Protein AF-T2IAY3-F1 (afdb_monomer_lite)

Sequence (170 aa):
MEELETFFDDISKIKNEEEIIDFCRKYLIHGIPYIFTDNQDDYYEFRKRIANQFDIKFYEIYITGSVKLGFSPLKQKKFDDDSDIDVAIISSQLYEKMLEPIYDYQMELRQARKSINVRELEQYHSFLEYTAIGWIRPDKLPKSFGVGILKQSWFDFFKSISYGRSEVGN

Structure (mmCIF, N/CA/C/O backbone):
data_AF-T2IAY3-F1
#
_entry.id   AF-T2IAY3-F1
#
loop_
_atom_site.group_PDB
_atom_site.id
_atom_site.type_symbol
_atom_site.label_atom_id
_atom_site.label_alt_id
_atom_site.label_comp_id
_atom_site.label_asym_id
_atom_site.label_entity_id
_atom_site.label_seq_id
_atom_site.pdbx_PDB_ins_code
_atom_site.Cartn_x
_atom_site.Cartn_y
_atom_site.Cartn_z
_atom_site.occupancy
_atom_site.B_iso_or_equiv
_atom_site.auth_seq_id
_atom_site.auth_comp_id
_atom_site.auth_asym_id
_atom_site.auth_atom_id
_atom_site.pdbx_PDB_model_num
ATOM 1 N N . MET A 1 1 ? -20.763 8.769 12.704 1.00 62.94 1 MET A N 1
ATOM 2 C CA . MET A 1 1 ? -20.328 10.091 13.189 1.00 62.94 1 MET A CA 1
ATOM 3 C C . MET A 1 1 ? -19.635 9.906 14.518 1.00 62.94 1 MET A C 1
ATOM 5 O O . MET A 1 1 ? -18.477 10.258 14.582 1.00 62.94 1 MET A O 1
ATOM 9 N N . GLU A 1 2 ? -20.237 9.188 15.467 1.00 81.94 2 GLU A N 1
ATOM 10 C CA . GLU A 1 2 ? -19.606 8.846 16.754 1.00 81.94 2 GLU A CA 1
ATOM 11 C C . GLU A 1 2 ? -18.211 8.184 16.648 1.00 81.94 2 GLU A C 1
ATOM 13 O O . GLU A 1 2 ? -17.271 8.637 17.294 1.00 81.94 2 GLU A O 1
ATOM 18 N N . GLU A 1 3 ? -18.021 7.184 15.776 1.00 84.69 3 GLU A N 1
ATOM 19 C CA . GLU A 1 3 ? -16.696 6.556 15.560 1.00 84.69 3 GLU A CA 1
ATOM 20 C C . GLU A 1 3 ? -15.658 7.516 14.952 1.00 84.69 3 GLU A C 1
ATOM 22 O O . GLU A 1 3 ? -14.491 7.498 15.334 1.00 84.69 3 GLU A O 1
ATOM 27 N N . LEU A 1 4 ? -16.087 8.383 14.028 1.00 89.06 4 LEU A N 1
ATOM 28 C CA . LEU A 1 4 ? -15.234 9.395 13.394 1.00 89.06 4 LEU A CA 1
ATOM 29 C C . LEU A 1 4 ? -14.824 10.474 14.407 1.00 89.06 4 LEU A C 1
ATOM 31 O O . LEU A 1 4 ? -13.668 10.881 14.447 1.00 89.06 4 LEU A O 1
ATOM 35 N N . GLU A 1 5 ? -15.771 10.924 15.230 1.00 90.31 5 GLU A N 1
ATOM 36 C CA . GLU A 1 5 ? -15.536 11.894 16.301 1.00 90.31 5 GLU A CA 1
ATOM 37 C C . GLU A 1 5 ? -14.581 11.325 17.349 1.00 90.31 5 GLU A C 1
ATOM 39 O O . GLU A 1 5 ? -13.610 11.985 17.705 1.00 90.31 5 GLU A O 1
ATOM 44 N N . THR A 1 6 ? -14.793 10.072 17.761 1.00 92.00 6 THR A N 1
ATOM 45 C CA . THR A 1 6 ? -13.914 9.372 18.708 1.00 92.00 6 THR A CA 1
ATOM 46 C C . THR A 1 6 ? -12.507 9.205 18.137 1.00 92.00 6 THR A C 1
ATOM 48 O O . THR A 1 6 ? -11.527 9.430 18.839 1.00 92.00 6 THR A O 1
ATOM 51 N N . PHE A 1 7 ? -12.382 8.876 16.847 1.00 93.31 7 PHE A N 1
ATOM 52 C CA . PHE A 1 7 ? -11.088 8.777 16.173 1.00 93.31 7 PHE A CA 1
ATOM 53 C C . PHE A 1 7 ? -10.317 10.104 16.206 1.00 93.31 7 PHE A C 1
ATOM 55 O O . PHE A 1 7 ? -9.129 10.115 16.523 1.00 93.31 7 PHE A O 1
ATOM 62 N N . PHE A 1 8 ? -10.975 11.230 15.919 1.00 93.94 8 PHE A N 1
ATOM 63 C CA . PHE A 1 8 ? -10.328 12.544 15.994 1.00 93.94 8 PHE A CA 1
ATOM 64 C C . PHE A 1 8 ? -10.044 12.996 17.428 1.00 93.94 8 PHE A C 1
ATOM 66 O O . PHE A 1 8 ? -9.007 13.617 17.665 1.00 93.94 8 PHE A O 1
ATOM 73 N N . ASP A 1 9 ? -10.918 12.671 18.380 1.00 94.56 9 ASP A N 1
ATOM 74 C CA . ASP A 1 9 ? -10.689 12.936 19.800 1.00 94.56 9 ASP A CA 1
ATOM 75 C C . ASP A 1 9 ? -9.454 12.177 20.307 1.00 94.56 9 ASP A C 1
ATOM 77 O O . ASP A 1 9 ? -8.569 12.771 20.925 1.00 94.56 9 ASP A O 1
ATOM 81 N N . ASP A 1 10 ? -9.321 10.898 19.952 1.00 93.62 10 ASP A N 1
ATOM 82 C CA . ASP A 1 10 ? -8.139 10.095 20.264 1.00 93.62 10 ASP A CA 1
ATOM 83 C C . ASP A 1 10 ? -6.867 10.669 19.626 1.00 93.62 10 ASP A C 1
ATOM 85 O O . ASP A 1 10 ? -5.854 10.784 20.315 1.00 93.62 10 ASP A O 1
ATOM 89 N N . ILE A 1 11 ? -6.916 11.106 18.359 1.00 93.69 11 ILE A N 1
ATOM 90 C CA . ILE A 1 11 ? -5.777 11.781 17.707 1.00 93.69 11 ILE A CA 1
ATOM 91 C C . ILE A 1 11 ? -5.380 13.050 18.463 1.00 93.69 11 ILE A C 1
ATOM 93 O O . ILE A 1 11 ? -4.193 13.307 18.654 1.00 93.69 11 ILE A O 1
ATOM 97 N N . SER A 1 12 ? -6.353 13.850 18.906 1.00 94.50 12 SER A N 1
ATOM 98 C CA . SER A 1 12 ? -6.094 15.131 19.577 1.00 94.50 12 SER A CA 1
ATOM 99 C C . SER A 1 12 ? -5.367 14.986 20.920 1.00 94.50 12 SER A C 1
ATOM 101 O O . SER A 1 12 ? -4.726 15.929 21.387 1.00 94.50 12 SER A O 1
ATOM 103 N N . LYS A 1 13 ? -5.449 13.801 21.536 1.00 95.25 13 LYS A N 1
ATOM 104 C CA . LYS A 1 13 ? -4.824 13.481 22.825 1.00 95.25 13 LYS A CA 1
ATOM 105 C C . LYS A 1 13 ? -3.376 13.017 22.699 1.00 95.25 13 LYS A C 1
ATOM 107 O O . LYS A 1 13 ? -2.710 12.946 23.731 1.00 95.25 13 LYS A O 1
ATOM 112 N N . ILE A 1 14 ? -2.906 12.717 21.487 1.00 96.38 14 ILE A N 1
ATOM 113 C CA . ILE A 1 14 ? -1.550 12.236 21.217 1.00 96.38 14 ILE A CA 1
ATOM 114 C C . ILE A 1 14 ? -0.535 13.362 21.443 1.00 96.38 14 ILE A C 1
ATOM 116 O O . ILE A 1 14 ? -0.667 14.459 20.901 1.00 96.38 14 ILE A O 1
ATOM 120 N N . LYS A 1 15 ? 0.506 13.088 22.231 1.00 96.25 15 LYS A N 1
ATOM 121 C CA . LYS A 1 15 ? 1.506 14.079 22.669 1.00 96.25 15 LYS A CA 1
ATOM 122 C C . LYS A 1 15 ? 2.919 13.788 22.188 1.00 96.25 15 LYS A C 1
ATOM 124 O O . LYS A 1 15 ? 3.756 14.688 22.204 1.00 96.25 15 LYS A O 1
ATOM 129 N N . ASN A 1 16 ? 3.211 12.544 21.826 1.00 95.88 16 ASN A N 1
ATOM 130 C CA . ASN A 1 16 ? 4.560 12.096 21.494 1.00 95.88 16 ASN A CA 1
ATOM 131 C C . ASN A 1 16 ? 4.546 10.983 20.435 1.00 95.88 16 ASN A C 1
ATOM 133 O O . ASN A 1 16 ? 3.500 10.453 20.073 1.00 95.88 16 ASN A O 1
ATOM 137 N N . GLU A 1 17 ? 5.730 10.647 19.930 1.00 96.06 17 GLU A N 1
ATOM 138 C CA . GLU A 1 17 ? 5.911 9.667 18.856 1.00 96.06 17 GLU A CA 1
ATOM 139 C C . GLU A 1 17 ? 5.494 8.242 19.249 1.00 96.06 17 GLU A C 1
ATOM 141 O O . GLU A 1 17 ? 4.937 7.519 18.427 1.00 96.06 17 GLU A O 1
ATOM 146 N N . GLU A 1 18 ? 5.702 7.840 20.503 1.00 96.19 18 GLU A N 1
ATOM 147 C CA . GLU A 1 18 ? 5.297 6.515 20.983 1.00 96.19 18 GLU A CA 1
ATOM 148 C C . GLU A 1 18 ? 3.771 6.353 20.945 1.00 96.19 18 GLU A C 1
ATOM 150 O O . GLU A 1 18 ? 3.264 5.346 20.450 1.00 96.19 18 GLU A O 1
ATOM 155 N N . GLU A 1 19 ? 3.039 7.385 21.364 1.00 96.31 19 GLU A N 1
ATOM 156 C CA . GLU A 1 19 ? 1.578 7.435 21.276 1.00 96.31 19 GLU A CA 1
ATOM 157 C C . GLU A 1 19 ? 1.085 7.457 19.818 1.00 96.31 19 GLU A C 1
ATOM 159 O O . GLU A 1 19 ? 0.082 6.816 19.508 1.00 96.31 19 GLU A O 1
ATOM 164 N N . ILE A 1 20 ? 1.806 8.116 18.896 1.00 95.69 20 ILE A N 1
ATOM 165 C CA . ILE A 1 20 ? 1.510 8.039 17.451 1.00 95.69 20 ILE A CA 1
ATOM 166 C C . ILE A 1 20 ? 1.637 6.592 16.963 1.00 95.69 20 ILE A C 1
ATOM 168 O O . ILE A 1 20 ? 0.770 6.095 16.240 1.00 95.69 20 ILE A O 1
ATOM 172 N N . ILE A 1 21 ? 2.720 5.907 17.338 1.00 94.94 21 ILE A N 1
ATOM 173 C CA . ILE A 1 21 ? 2.973 4.525 16.922 1.00 94.94 21 ILE A CA 1
ATOM 174 C C . ILE A 1 21 ? 1.891 3.595 17.473 1.00 94.94 21 ILE A C 1
ATOM 176 O O . ILE A 1 21 ? 1.379 2.756 16.727 1.00 94.94 21 ILE A O 1
ATOM 180 N N . ASP A 1 22 ? 1.530 3.735 18.748 1.00 95.25 22 ASP A N 1
ATOM 181 C CA . ASP A 1 22 ? 0.485 2.921 19.368 1.00 95.25 22 ASP A CA 1
ATOM 182 C C . ASP A 1 22 ? -0.887 3.163 18.722 1.00 95.25 22 ASP A C 1
ATOM 184 O O . ASP A 1 22 ? -1.572 2.212 18.336 1.00 95.25 22 ASP A O 1
ATOM 188 N N . PHE A 1 23 ? -1.234 4.428 18.466 1.00 94.75 23 PHE A N 1
ATOM 189 C CA . PHE A 1 23 ? -2.446 4.797 17.739 1.00 94.75 23 PHE A CA 1
ATOM 190 C C . PHE A 1 23 ? -2.499 4.148 16.348 1.00 94.75 23 PHE A C 1
ATOM 192 O O . PHE A 1 23 ? -3.490 3.506 15.986 1.00 94.75 23 PHE A O 1
ATOM 199 N N . CYS A 1 24 ? -1.414 4.251 15.575 1.00 93.25 24 CYS A N 1
ATOM 200 C CA . CYS A 1 24 ? -1.310 3.632 14.255 1.00 93.25 24 CYS A CA 1
ATOM 201 C C . CYS A 1 24 ? -1.440 2.107 14.329 1.00 93.25 24 CYS A C 1
ATOM 203 O O . CYS A 1 24 ? -2.142 1.508 13.512 1.00 93.25 24 CYS A O 1
ATOM 205 N N . ARG A 1 25 ? -0.811 1.461 15.319 1.00 92.12 25 ARG A N 1
ATOM 206 C CA . ARG A 1 25 ? -0.947 0.015 15.530 1.00 92.12 25 ARG A CA 1
ATOM 207 C C . ARG A 1 25 ? -2.396 -0.358 15.796 1.00 92.12 25 ARG A C 1
ATOM 209 O O . ARG A 1 25 ? -2.903 -1.238 15.109 1.00 92.12 25 ARG A O 1
ATOM 216 N N . LYS A 1 26 ? -3.059 0.322 16.731 1.00 91.69 26 LYS A N 1
ATOM 217 C CA . LYS A 1 26 ? -4.447 0.047 17.118 1.00 91.69 26 LYS A CA 1
ATOM 218 C C . LYS A 1 26 ? -5.425 0.234 15.956 1.00 91.69 26 LYS A C 1
ATOM 220 O O . LYS A 1 26 ? -6.235 -0.654 15.711 1.00 91.69 26 LYS A O 1
ATOM 225 N N . TYR A 1 27 ? -5.351 1.364 15.253 1.00 91.06 27 TYR A N 1
ATOM 226 C CA . TYR A 1 27 ? -6.382 1.753 14.284 1.00 91.06 27 TYR A CA 1
ATOM 227 C C . TYR A 1 27 ? -6.061 1.375 12.834 1.00 91.06 27 TYR A C 1
ATOM 229 O O . TYR A 1 27 ? -6.969 1.021 12.084 1.00 91.06 27 TYR A O 1
ATOM 237 N N . LEU A 1 28 ? -4.792 1.436 12.418 1.00 90.19 28 LEU A N 1
ATOM 238 C CA . LEU A 1 28 ? -4.413 1.289 11.005 1.00 90.19 28 LEU A CA 1
ATOM 239 C C . LEU A 1 28 ? -3.880 -0.103 10.655 1.00 90.19 28 LEU A C 1
ATOM 241 O O . LEU A 1 28 ? -3.990 -0.517 9.505 1.00 90.19 28 LEU A O 1
ATOM 245 N N . ILE A 1 29 ? -3.294 -0.819 11.619 1.00 89.44 29 ILE A N 1
ATOM 246 C CA . ILE A 1 29 ? -2.561 -2.070 11.362 1.00 89.44 29 ILE A CA 1
ATOM 247 C C . ILE A 1 29 ? -3.274 -3.279 11.979 1.00 89.44 29 ILE A C 1
ATOM 249 O O . ILE A 1 29 ? -3.447 -4.306 11.325 1.00 89.44 29 ILE A O 1
ATOM 253 N N . HIS A 1 30 ? -3.665 -3.180 13.249 1.00 90.06 30 HIS A N 1
ATOM 254 C CA . HIS A 1 30 ? -4.183 -4.296 14.031 1.00 90.06 30 HIS A CA 1
ATOM 255 C C . HIS A 1 30 ? -5.687 -4.509 13.838 1.00 90.06 30 HIS A C 1
ATOM 257 O O . HIS A 1 30 ? -6.437 -3.579 13.553 1.00 90.06 30 HIS A O 1
ATOM 263 N N . GLY A 1 31 ? -6.147 -5.742 14.050 1.00 90.94 31 GLY A N 1
ATOM 264 C CA . GLY A 1 31 ? -7.560 -6.112 14.031 1.00 90.94 31 GLY A CA 1
ATOM 265 C C . GLY A 1 31 ? -8.122 -6.354 12.631 1.00 90.94 31 GLY A C 1
ATOM 266 O O . GLY A 1 31 ? -7.433 -6.235 11.615 1.00 90.94 31 GLY A O 1
ATOM 267 N N . ILE A 1 32 ? -9.408 -6.677 12.581 1.00 92.94 32 ILE A N 1
ATOM 268 C CA . ILE A 1 32 ? -10.124 -6.975 11.338 1.00 92.94 32 ILE A CA 1
ATOM 269 C C . ILE A 1 32 ? -10.531 -5.649 10.672 1.00 92.94 32 ILE A C 1
ATOM 271 O O . ILE A 1 32 ? -10.918 -4.717 11.380 1.00 92.94 32 ILE A O 1
ATOM 275 N N . PRO A 1 33 ? -10.327 -5.473 9.354 1.00 94.00 33 PRO A N 1
ATOM 276 C CA . PRO A 1 33 ? -10.819 -4.301 8.635 1.00 94.00 33 PRO A CA 1
ATOM 277 C C . PRO A 1 33 ? -12.341 -4.218 8.660 1.00 94.00 33 PRO A C 1
ATOM 279 O O . PRO A 1 33 ? -12.994 -5.254 8.575 1.00 94.00 33 PRO A O 1
ATOM 282 N N . TYR A 1 34 ? -12.887 -3.002 8.725 1.00 93.75 34 TYR A N 1
ATOM 283 C CA . TYR A 1 34 ? -14.329 -2.756 8.797 1.00 93.75 34 TYR A CA 1
ATOM 284 C C . TYR A 1 34 ? -15.142 -3.572 7.777 1.00 93.75 34 TYR A C 1
ATOM 286 O O . TYR A 1 34 ? -16.119 -4.209 8.165 1.00 93.75 34 TYR A O 1
ATOM 294 N N . ILE A 1 35 ? -14.699 -3.640 6.515 1.00 91.00 35 ILE A N 1
ATOM 295 C CA . ILE A 1 35 ? -15.389 -4.403 5.453 1.00 91.00 35 ILE A CA 1
ATOM 296 C C . ILE A 1 35 ? -15.547 -5.903 5.760 1.00 91.00 35 ILE A C 1
ATOM 298 O O . ILE A 1 35 ? -16.476 -6.535 5.278 1.00 91.00 35 ILE A O 1
ATOM 302 N N . PHE A 1 36 ? -14.657 -6.482 6.568 1.00 92.25 36 PHE A N 1
ATOM 303 C CA . PHE A 1 36 ? -14.657 -7.910 6.889 1.00 92.25 36 PHE A CA 1
ATOM 304 C C . PHE A 1 36 ? -15.237 -8.211 8.276 1.00 92.25 36 PHE A C 1
ATOM 306 O O . PHE A 1 36 ? -15.073 -9.322 8.778 1.00 92.25 36 PHE A O 1
ATOM 313 N N . THR A 1 37 ? -15.882 -7.239 8.928 1.00 91.38 37 THR A N 1
ATOM 314 C CA . THR A 1 37 ? -16.418 -7.420 10.290 1.00 91.38 37 THR A CA 1
ATOM 315 C C . THR A 1 37 ? -17.417 -8.577 10.351 1.00 91.38 37 THR A C 1
ATOM 317 O O . THR A 1 37 ? -17.347 -9.395 11.270 1.00 91.38 37 THR A O 1
ATOM 320 N N . ASP A 1 38 ? -18.271 -8.689 9.331 1.00 90.75 38 ASP A N 1
ATOM 321 C CA . ASP A 1 38 ? -19.306 -9.722 9.234 1.00 90.75 38 ASP A CA 1
ATOM 322 C C . ASP A 1 38 ? -18.828 -11.004 8.527 1.00 90.75 38 ASP A C 1
ATOM 324 O O . ASP A 1 38 ? -19.504 -12.029 8.594 1.00 90.75 38 ASP A O 1
ATOM 328 N N . ASN A 1 39 ? -17.653 -10.980 7.884 1.00 88.06 39 ASN A N 1
ATOM 329 C CA . ASN A 1 39 ? -17.077 -12.139 7.198 1.00 88.06 39 ASN A CA 1
ATOM 330 C C . ASN A 1 39 ? -15.549 -12.211 7.370 1.00 88.06 39 ASN A C 1
ATOM 332 O O . ASN A 1 39 ? -14.760 -11.779 6.527 1.00 88.06 39 ASN A O 1
ATOM 336 N N . GLN A 1 40 ? -15.121 -12.766 8.505 1.00 89.81 40 GLN A N 1
ATOM 337 C CA . GLN A 1 40 ? -13.702 -12.866 8.861 1.00 89.81 40 GLN A CA 1
ATOM 338 C C . GLN A 1 40 ? -12.941 -13.897 8.015 1.00 89.81 40 GLN A C 1
ATOM 340 O O . GLN A 1 40 ? -11.726 -13.764 7.837 1.00 89.81 40 GLN A O 1
ATOM 345 N N . ASP A 1 41 ? -13.637 -14.902 7.480 1.00 92.44 41 ASP A N 1
ATOM 346 C CA . ASP A 1 41 ? -13.035 -15.912 6.607 1.00 92.44 41 ASP A CA 1
ATOM 347 C C . ASP A 1 41 ? -12.593 -15.277 5.280 1.00 92.44 41 ASP A C 1
ATOM 349 O O . ASP A 1 41 ? -11.471 -15.518 4.822 1.00 92.44 41 ASP A O 1
ATOM 353 N N . ASP A 1 42 ? -13.389 -14.353 4.733 1.00 90.31 42 ASP A N 1
ATOM 354 C CA . ASP A 1 42 ? -13.012 -13.581 3.544 1.00 90.31 42 ASP A CA 1
ATOM 355 C C . ASP A 1 42 ? -11.756 -12.734 3.783 1.00 90.31 42 ASP A C 1
ATOM 357 O O . ASP A 1 42 ? -10.911 -12.611 2.892 1.00 90.31 42 ASP A O 1
ATOM 361 N N . TYR A 1 43 ? -11.558 -12.203 4.996 1.00 92.00 43 TYR A N 1
ATOM 362 C CA . TYR A 1 43 ? -10.325 -11.483 5.335 1.00 92.00 43 TYR A CA 1
ATOM 363 C C . TYR A 1 43 ? -9.089 -12.389 5.280 1.00 92.00 43 TYR A C 1
ATOM 365 O O . TYR A 1 43 ? -7.999 -11.965 4.869 1.00 92.00 43 TYR A O 1
ATOM 373 N N . TYR A 1 44 ? -9.226 -13.637 5.728 1.00 92.19 44 TYR A N 1
ATOM 374 C CA . TYR A 1 44 ? -8.155 -14.621 5.634 1.00 92.19 44 TYR A CA 1
ATOM 375 C C . TYR A 1 44 ? -7.881 -14.993 4.173 1.00 92.19 44 TYR A C 1
ATOM 377 O O . TYR A 1 44 ? -6.734 -14.892 3.725 1.00 92.19 44 TYR A O 1
ATOM 385 N N . GLU A 1 45 ? -8.915 -15.352 3.411 1.00 92.31 45 GLU A N 1
ATOM 386 C CA . GLU A 1 45 ? -8.767 -15.778 2.017 1.00 92.31 45 GLU A CA 1
ATOM 387 C C . GLU A 1 45 ? -8.256 -14.648 1.112 1.00 92.31 45 GLU A C 1
ATOM 389 O O . GLU A 1 45 ? -7.383 -14.876 0.271 1.00 92.31 45 GLU A O 1
ATOM 394 N N . PHE A 1 46 ? -8.689 -13.403 1.329 1.00 92.00 46 PHE A N 1
ATOM 395 C CA . PHE A 1 46 ? -8.182 -12.244 0.594 1.00 92.00 46 PHE A CA 1
ATOM 396 C C . PHE A 1 46 ? -6.669 -12.069 0.778 1.00 92.00 46 PHE A C 1
ATOM 398 O O . PHE A 1 46 ? -5.921 -11.970 -0.200 1.00 92.00 46 PHE A O 1
ATOM 405 N N . ARG A 1 47 ? -6.182 -12.113 2.026 1.00 93.81 47 ARG A N 1
ATOM 406 C CA . ARG A 1 47 ? -4.738 -12.034 2.306 1.00 93.81 47 ARG A CA 1
ATOM 407 C C . ARG A 1 47 ? -3.985 -13.243 1.765 1.00 93.81 47 ARG A C 1
ATOM 409 O O . ARG A 1 47 ? -2.899 -13.078 1.219 1.00 93.81 47 ARG A O 1
ATOM 416 N N . LYS A 1 48 ? -4.554 -14.444 1.866 1.00 94.31 48 LYS A N 1
ATOM 417 C CA . LYS A 1 48 ? -3.958 -15.676 1.334 1.00 94.31 48 LYS A CA 1
ATOM 418 C C . LYS A 1 48 ? -3.781 -15.625 -0.185 1.00 94.31 48 LYS A C 1
ATOM 420 O O . LYS A 1 48 ? -2.734 -16.034 -0.679 1.00 94.31 48 LYS A O 1
ATOM 425 N N . ARG A 1 49 ? -4.739 -15.066 -0.933 1.00 93.75 49 ARG A N 1
ATOM 426 C CA . ARG A 1 49 ? -4.609 -14.863 -2.391 1.00 93.75 49 ARG A CA 1
ATOM 427 C C . ARG A 1 49 ? -3.430 -13.954 -2.735 1.00 93.75 49 ARG A C 1
ATOM 429 O O . ARG A 1 49 ? -2.639 -14.296 -3.609 1.00 93.75 49 ARG A O 1
ATOM 436 N N . ILE A 1 50 ? -3.287 -12.832 -2.028 1.00 95.31 50 ILE A N 1
ATOM 437 C CA . ILE A 1 50 ? -2.170 -11.891 -2.216 1.00 95.31 50 ILE A CA 1
ATOM 438 C C . ILE A 1 50 ? -0.838 -12.551 -1.835 1.00 95.31 50 ILE A C 1
ATOM 440 O O . ILE A 1 50 ? 0.129 -12.463 -2.589 1.00 95.31 50 ILE A O 1
ATOM 444 N N . ALA A 1 51 ? -0.802 -13.260 -0.706 1.00 95.94 51 ALA A N 1
ATOM 445 C CA . ALA A 1 51 ? 0.373 -13.983 -0.232 1.00 95.94 51 ALA A CA 1
ATOM 446 C C . ALA A 1 51 ? 0.867 -15.000 -1.270 1.00 95.94 51 ALA A C 1
ATOM 448 O O . ALA A 1 51 ? 2.037 -14.983 -1.642 1.00 95.94 51 ALA A O 1
ATOM 449 N N . ASN A 1 52 ? -0.045 -15.816 -1.802 1.00 94.88 52 ASN A N 1
ATOM 450 C CA . ASN A 1 52 ? 0.269 -16.822 -2.813 1.00 94.88 52 ASN A CA 1
ATOM 451 C C . ASN A 1 52 ? 0.728 -16.203 -4.139 1.00 94.88 52 ASN A C 1
ATOM 453 O O . ASN A 1 52 ? 1.646 -16.725 -4.763 1.00 94.88 52 ASN A O 1
ATOM 457 N N . GLN A 1 53 ? 0.115 -15.096 -4.572 1.00 94.12 53 GLN A N 1
ATOM 458 C CA . GLN A 1 53 ? 0.499 -14.419 -5.813 1.00 94.12 53 GLN A CA 1
ATOM 459 C C . GLN A 1 53 ? 1.948 -13.926 -5.776 1.00 94.12 53 GLN A C 1
ATOM 461 O O . GLN A 1 53 ? 2.674 -14.037 -6.765 1.00 94.12 53 GLN A O 1
ATOM 466 N N . PHE A 1 54 ? 2.347 -13.323 -4.657 1.00 93.31 54 PHE A N 1
ATOM 467 C CA . PHE A 1 54 ? 3.653 -12.681 -4.533 1.00 93.31 54 PHE A CA 1
ATOM 468 C C . PHE A 1 54 ? 4.711 -13.566 -3.871 1.00 93.31 54 PHE A C 1
ATOM 470 O O . PHE A 1 54 ? 5.884 -13.193 -3.896 1.00 93.31 54 PHE A O 1
ATOM 477 N N . ASP A 1 55 ? 4.317 -14.746 -3.382 1.00 95.00 55 ASP A N 1
ATOM 478 C CA . ASP A 1 55 ? 5.150 -15.667 -2.602 1.00 95.00 55 ASP A CA 1
ATOM 479 C C . ASP A 1 55 ? 5.712 -14.988 -1.340 1.00 95.00 55 ASP A C 1
ATOM 481 O O . ASP A 1 55 ? 6.917 -14.931 -1.103 1.00 95.00 55 ASP A O 1
ATOM 485 N N . ILE A 1 56 ? 4.801 -14.397 -0.560 1.00 96.56 56 ILE A N 1
ATOM 486 C CA . ILE A 1 56 ? 5.089 -13.685 0.693 1.00 96.56 56 ILE A CA 1
ATOM 487 C C . ILE A 1 56 ? 4.229 -14.216 1.834 1.00 96.56 56 ILE A C 1
ATOM 489 O O . ILE A 1 56 ? 3.267 -14.958 1.632 1.00 96.56 56 ILE A O 1
ATOM 493 N N . LYS A 1 57 ? 4.538 -13.815 3.065 1.00 94.31 57 LYS A N 1
ATOM 494 C CA . LYS A 1 57 ? 3.795 -14.261 4.243 1.00 94.31 57 LYS A CA 1
ATOM 495 C C . LYS A 1 57 ? 2.540 -13.418 4.442 1.00 94.31 57 LYS A C 1
ATOM 497 O O . LYS A 1 57 ? 2.536 -12.209 4.238 1.00 94.31 57 LYS A O 1
ATOM 502 N N . PHE A 1 58 ? 1.466 -14.042 4.926 1.00 89.69 58 PHE A N 1
ATOM 503 C CA . PHE A 1 58 ? 0.166 -13.370 5.075 1.00 89.69 58 PHE A CA 1
ATOM 504 C C . PHE A 1 58 ? 0.194 -12.145 6.012 1.00 89.69 58 PHE A C 1
ATOM 506 O O . PHE A 1 58 ? -0.622 -11.240 5.863 1.00 89.69 58 PHE A O 1
ATOM 513 N N . TYR A 1 59 ? 1.114 -12.114 6.983 1.00 91.06 59 TYR A N 1
ATOM 514 C CA . TYR A 1 59 ? 1.276 -11.008 7.932 1.00 91.06 59 TYR A CA 1
ATOM 515 C C . TYR A 1 59 ? 2.087 -9.829 7.368 1.00 91.06 59 TYR A C 1
ATOM 517 O O . TYR A 1 59 ? 2.249 -8.819 8.043 1.00 91.06 59 TYR A O 1
ATOM 525 N N . GLU A 1 60 ? 2.598 -9.942 6.142 1.00 95.12 60 GLU A N 1
ATOM 526 C CA . GLU A 1 60 ? 3.236 -8.844 5.404 1.00 95.12 60 GLU A CA 1
ATOM 527 C C . GLU A 1 60 ? 2.211 -8.026 4.598 1.00 95.12 60 GLU A C 1
ATOM 529 O O . GLU A 1 60 ? 2.579 -7.088 3.891 1.00 95.12 60 GLU A O 1
ATOM 534 N N . ILE A 1 61 ? 0.923 -8.374 4.693 1.00 95.44 61 ILE A N 1
ATOM 535 C CA . ILE A 1 61 ? -0.175 -7.767 3.939 1.00 95.44 61 ILE A CA 1
ATOM 536 C C . ILE A 1 61 ? -1.128 -7.073 4.906 1.00 95.44 61 ILE A C 1
ATOM 538 O O . ILE A 1 61 ? -1.707 -7.699 5.797 1.00 95.44 61 ILE A O 1
ATOM 542 N N . TYR A 1 62 ? -1.330 -5.782 4.675 1.00 94.62 62 TYR A N 1
ATOM 543 C CA . TYR A 1 62 ? -2.147 -4.906 5.498 1.00 94.62 62 TYR A CA 1
ATOM 544 C C . TYR A 1 62 ? -3.237 -4.268 4.652 1.00 94.62 62 TYR A C 1
ATOM 546 O O . TYR A 1 62 ? -2.980 -3.754 3.566 1.00 94.62 62 TYR A O 1
ATOM 554 N N . ILE A 1 63 ? -4.459 -4.286 5.168 1.00 93.75 63 ILE A N 1
ATOM 555 C CA . ILE A 1 63 ? -5.599 -3.595 4.573 1.00 93.75 63 ILE A CA 1
ATOM 556 C C . ILE A 1 63 ? -5.796 -2.326 5.390 1.00 93.75 63 ILE A C 1
ATOM 558 O O . ILE A 1 63 ? -5.940 -2.397 6.610 1.00 93.75 63 ILE A O 1
ATOM 562 N N . THR A 1 64 ? -5.720 -1.177 4.727 1.00 93.00 64 THR A N 1
ATOM 563 C CA . THR A 1 64 ? -5.617 0.141 5.365 1.00 93.00 64 THR A CA 1
ATOM 564 C C . THR A 1 64 ? -6.633 1.113 4.770 1.00 93.00 64 THR A C 1
ATOM 566 O O . THR A 1 64 ? -7.537 0.709 4.051 1.00 93.00 64 THR A O 1
ATOM 569 N N . GLY A 1 65 ? -6.541 2.397 5.101 1.00 92.00 65 GLY A N 1
ATOM 570 C CA . GLY A 1 65 ? -7.416 3.421 4.546 1.00 92.00 65 GLY A CA 1
ATOM 571 C C . GLY A 1 65 ? -8.861 3.301 5.028 1.00 92.00 65 GLY A C 1
ATOM 572 O O . GLY A 1 65 ? -9.142 2.848 6.141 1.00 92.00 65 GLY A O 1
ATOM 573 N N . SER A 1 66 ? -9.797 3.752 4.192 1.00 93.19 66 SER A N 1
ATOM 574 C CA . SER A 1 66 ? -11.203 3.857 4.606 1.00 93.19 66 SER A CA 1
ATOM 575 C C . SER A 1 66 ? -11.884 2.505 4.813 1.00 93.19 66 SER A C 1
ATOM 577 O O . SER A 1 66 ? -12.724 2.378 5.699 1.00 93.19 66 SER A O 1
ATOM 579 N N . VAL A 1 67 ? -11.448 1.481 4.077 1.00 92.31 67 VAL A N 1
ATOM 580 C CA . VAL A 1 67 ? -11.920 0.097 4.209 1.00 92.31 67 VAL A CA 1
ATOM 581 C C . VAL A 1 67 ? -11.534 -0.534 5.555 1.00 92.31 67 VAL A C 1
ATOM 583 O O . VAL A 1 67 ? -12.227 -1.414 6.066 1.00 92.31 67 VAL A O 1
ATOM 586 N N . LYS A 1 68 ? -10.437 -0.066 6.165 1.00 94.81 68 LYS A N 1
ATOM 587 C CA . LYS A 1 68 ? -10.002 -0.482 7.500 1.00 94.81 68 LYS A CA 1
ATOM 588 C C . LYS A 1 68 ? -10.819 0.195 8.590 1.00 94.81 68 LYS A C 1
ATOM 590 O O . LYS A 1 68 ? -11.277 -0.485 9.503 1.00 94.81 68 LYS A O 1
ATOM 595 N N . LEU A 1 69 ? -10.997 1.508 8.478 1.00 94.31 69 LEU A N 1
ATOM 596 C CA . LEU A 1 69 ? -11.619 2.331 9.516 1.00 94.31 69 LEU A CA 1
ATOM 597 C C . LEU A 1 69 ? -13.154 2.349 9.462 1.00 94.31 69 LEU A C 1
ATOM 599 O O . LEU A 1 69 ? -13.780 2.708 10.449 1.00 94.31 69 LEU A O 1
ATOM 603 N N . GLY A 1 70 ? -13.762 2.019 8.320 1.00 93.75 70 GLY A N 1
ATOM 604 C CA . GLY A 1 70 ? -15.200 2.210 8.082 1.00 93.75 70 GLY A CA 1
ATOM 605 C C . GLY A 1 70 ? -15.581 3.647 7.715 1.00 93.75 70 GLY A C 1
ATOM 606 O O . GLY A 1 70 ? -16.751 3.978 7.520 1.00 93.75 70 GLY A O 1
ATOM 607 N N . PHE A 1 71 ? -14.588 4.523 7.579 1.00 94.19 71 PHE A N 1
ATOM 608 C CA . PHE A 1 71 ? -14.739 5.901 7.133 1.00 94.19 71 PHE A CA 1
ATOM 609 C C . PHE A 1 71 ? -13.417 6.432 6.583 1.00 94.19 71 PHE A C 1
ATOM 611 O O . PHE A 1 71 ? -12.337 5.944 6.901 1.00 94.19 71 PHE A O 1
ATOM 618 N N . SER A 1 72 ? -13.486 7.480 5.769 1.00 93.31 72 SER A N 1
ATOM 619 C CA . SER A 1 72 ? -12.320 8.251 5.351 1.00 93.31 72 SER A CA 1
ATOM 620 C C . SER A 1 72 ? -12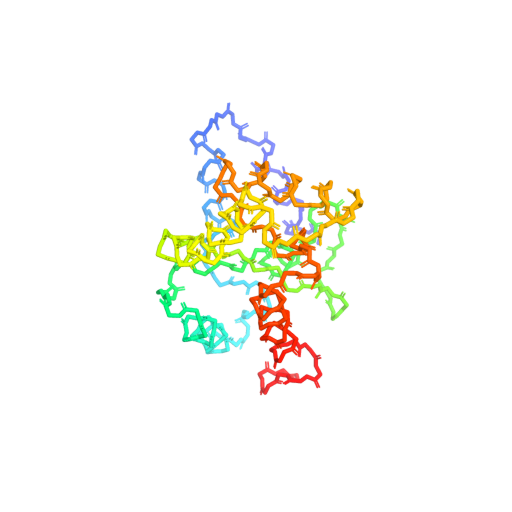.104 9.419 6.317 1.00 93.31 72 SER A C 1
ATOM 622 O O . SER A 1 72 ? -12.936 10.329 6.326 1.00 93.31 72 SER A O 1
ATOM 624 N N . PRO A 1 73 ? -10.991 9.467 7.076 1.00 91.06 73 PRO A N 1
ATOM 625 C CA . PRO A 1 73 ? -10.678 10.624 7.916 1.00 91.06 73 PRO A CA 1
ATOM 626 C C . PRO A 1 73 ? -10.509 11.903 7.086 1.00 91.06 73 PRO A C 1
ATOM 628 O O . PRO A 1 73 ? -10.945 12.975 7.488 1.00 91.06 73 PRO A O 1
ATOM 631 N N . LEU A 1 74 ? -9.928 11.781 5.887 1.00 90.81 74 LEU A N 1
ATOM 632 C CA . LEU A 1 74 ? -9.679 12.914 4.996 1.00 90.81 74 LEU A CA 1
ATOM 633 C C . LEU A 1 74 ? -10.972 13.477 4.392 1.00 90.81 74 LEU A C 1
ATOM 635 O O . LEU A 1 74 ? -11.163 14.688 4.375 1.00 90.81 74 LEU A O 1
ATOM 639 N N . LYS A 1 75 ? -11.852 12.606 3.880 1.00 91.81 75 LYS A N 1
ATOM 640 C CA . LYS A 1 75 ? -13.121 13.026 3.257 1.00 91.81 75 LYS A CA 1
ATOM 641 C C . LYS A 1 75 ? -14.245 13.231 4.278 1.00 91.81 75 LYS A C 1
ATOM 643 O O . LYS A 1 75 ? -15.302 13.717 3.899 1.00 91.81 75 LYS A O 1
ATOM 648 N N . GLN A 1 76 ? -14.043 12.806 5.529 1.00 92.00 76 GLN A N 1
ATOM 649 C CA . GLN A 1 76 ? -15.060 12.749 6.589 1.00 92.00 76 GLN A CA 1
ATOM 650 C C . GLN A 1 76 ? -16.356 12.059 6.130 1.00 92.00 76 GLN A C 1
ATOM 652 O O . GLN A 1 76 ? -17.468 12.455 6.471 1.00 92.00 76 GLN A O 1
ATOM 657 N N . LYS A 1 77 ? -16.198 11.005 5.323 1.00 91.81 77 LYS A N 1
ATOM 658 C CA . LYS A 1 77 ? -17.284 10.237 4.705 1.00 91.81 77 LYS A CA 1
ATOM 659 C C . LYS A 1 77 ? -17.242 8.806 5.231 1.00 91.81 77 LYS A C 1
ATOM 661 O O . LYS A 1 77 ? -16.152 8.252 5.370 1.00 91.81 77 LYS A O 1
ATOM 666 N N . LYS A 1 78 ? -18.406 8.207 5.497 1.00 93.06 78 LYS A N 1
ATOM 667 C CA . LYS A 1 78 ? -18.506 6.767 5.778 1.00 93.06 78 LYS A CA 1
ATOM 668 C C . LYS A 1 78 ? -18.028 5.948 4.578 1.00 93.06 78 LYS A C 1
ATOM 670 O O . LYS A 1 78 ? -18.154 6.402 3.441 1.00 93.06 78 LYS A O 1
ATOM 675 N N . PHE A 1 79 ? -17.484 4.773 4.862 1.00 90.94 79 PHE A N 1
ATOM 676 C CA . PHE A 1 79 ? -17.210 3.766 3.850 1.00 90.94 79 PHE A CA 1
ATOM 677 C C . PHE A 1 79 ? -18.532 3.306 3.216 1.00 90.94 79 PHE A C 1
ATOM 679 O O . PHE A 1 79 ? -19.547 3.188 3.906 1.00 90.94 79 PHE A O 1
ATOM 686 N N . ASP A 1 80 ? -18.514 3.105 1.906 1.00 88.12 80 ASP A N 1
ATOM 687 C CA . ASP A 1 80 ? -19.643 2.647 1.097 1.00 88.12 80 ASP A CA 1
ATOM 688 C C . ASP A 1 80 ? -19.150 1.829 -0.101 1.00 88.12 80 ASP A C 1
ATOM 690 O O . ASP A 1 80 ? -17.946 1.693 -0.301 1.00 88.12 80 ASP A O 1
ATOM 694 N N . ASP A 1 81 ? -20.072 1.291 -0.899 1.00 82.81 81 ASP A N 1
ATOM 695 C CA . ASP A 1 81 ? -19.759 0.371 -2.005 1.00 82.81 81 ASP A CA 1
ATOM 696 C C . ASP A 1 81 ? -18.898 1.005 -3.116 1.00 82.81 81 ASP A C 1
ATOM 698 O O . ASP A 1 81 ? -18.235 0.300 -3.872 1.00 82.81 81 ASP A O 1
ATOM 702 N N . ASP A 1 82 ? -18.861 2.340 -3.186 1.00 83.94 82 ASP A N 1
ATOM 703 C CA . ASP A 1 82 ? -18.005 3.103 -4.103 1.00 83.94 82 ASP A CA 1
ATOM 704 C C . ASP A 1 82 ? -16.585 3.340 -3.543 1.00 83.94 82 ASP A C 1
ATOM 706 O O . ASP A 1 82 ? -15.768 4.025 -4.168 1.00 83.94 82 ASP A O 1
ATOM 710 N N . SER A 1 83 ? -16.284 2.854 -2.335 1.00 85.38 83 SER A N 1
ATOM 711 C CA . SER A 1 83 ? -15.000 3.069 -1.668 1.00 85.38 83 SER A CA 1
ATOM 712 C C . SER A 1 83 ? -13.973 1.992 -2.043 1.00 85.38 83 SER A C 1
ATOM 714 O O . SER A 1 83 ? -14.247 0.794 -2.018 1.00 85.38 83 SER A O 1
ATOM 716 N N . ASP A 1 84 ? -12.748 2.425 -2.350 1.00 87.31 84 ASP A N 1
ATOM 717 C CA . ASP A 1 84 ? -11.652 1.528 -2.727 1.00 87.31 84 ASP A CA 1
ATOM 718 C C . ASP A 1 84 ? -11.140 0.683 -1.541 1.00 87.31 84 ASP A C 1
ATOM 720 O O . ASP A 1 84 ? -11.169 1.101 -0.378 1.00 87.31 84 ASP A O 1
ATOM 724 N N . ILE A 1 85 ? -10.596 -0.500 -1.853 1.00 89.00 85 ILE A N 1
ATOM 725 C CA . ILE A 1 85 ? -9.860 -1.341 -0.897 1.00 89.00 85 ILE A CA 1
ATOM 726 C C . ILE A 1 85 ? -8.364 -1.028 -1.004 1.00 89.00 85 ILE A C 1
ATOM 728 O O . ILE A 1 85 ? -7.687 -1.478 -1.932 1.00 89.00 85 ILE A O 1
ATOM 732 N N . ASP A 1 86 ? -7.836 -0.290 -0.030 1.00 90.88 86 ASP A N 1
ATOM 733 C CA . ASP A 1 86 ? -6.414 0.049 0.034 1.00 90.88 86 ASP A CA 1
ATOM 734 C C . ASP A 1 86 ? -5.596 -1.088 0.669 1.00 90.88 86 ASP A C 1
ATOM 736 O O . ASP A 1 86 ? -5.830 -1.491 1.813 1.00 90.88 86 ASP A O 1
ATOM 740 N N . VAL A 1 87 ? -4.586 -1.579 -0.056 1.00 92.81 87 VAL A N 1
ATOM 741 C CA . VAL A 1 87 ? -3.677 -2.639 0.405 1.00 92.81 87 VAL A CA 1
ATOM 742 C C . VAL A 1 87 ? -2.241 -2.122 0.463 1.00 92.81 87 VAL A C 1
ATOM 744 O O . VAL A 1 87 ? -1.717 -1.596 -0.517 1.00 92.81 87 VAL A O 1
ATOM 747 N N . ALA A 1 88 ? -1.580 -2.336 1.599 1.00 93.69 88 ALA A N 1
ATOM 748 C CA . ALA A 1 88 ? -0.150 -2.133 1.783 1.00 93.69 88 ALA A CA 1
ATOM 749 C C . ALA A 1 88 ? 0.555 -3.485 1.956 1.00 93.69 88 ALA A C 1
ATOM 751 O O . ALA A 1 88 ? 0.171 -4.296 2.798 1.00 93.69 88 ALA A O 1
ATOM 752 N N . ILE A 1 89 ? 1.605 -3.719 1.168 1.00 95.44 89 ILE A N 1
ATOM 753 C CA . ILE A 1 89 ? 2.461 -4.904 1.279 1.00 95.44 89 ILE A CA 1
ATOM 754 C C . ILE A 1 89 ? 3.827 -4.455 1.788 1.00 95.44 89 ILE A C 1
ATOM 756 O O . ILE A 1 89 ? 4.491 -3.643 1.145 1.00 95.44 89 ILE A O 1
ATOM 760 N N . ILE A 1 90 ? 4.242 -4.985 2.935 1.00 95.44 90 ILE A N 1
ATOM 761 C CA . ILE A 1 90 ? 5.509 -4.658 3.589 1.00 95.44 90 ILE A CA 1
ATOM 762 C C . ILE A 1 90 ? 6.328 -5.943 3.674 1.00 95.44 90 ILE A C 1
ATOM 764 O O . ILE A 1 90 ? 6.214 -6.694 4.639 1.00 95.44 90 ILE A O 1
ATOM 768 N N . SER A 1 91 ? 7.133 -6.199 2.642 1.00 96.12 91 SER A N 1
ATOM 769 C CA . SER A 1 91 ? 7.955 -7.406 2.544 1.00 96.12 91 SER A CA 1
ATOM 770 C C . SER A 1 91 ? 9.318 -7.103 1.934 1.00 96.12 91 SER A C 1
ATOM 772 O O . SER A 1 91 ? 9.409 -6.650 0.790 1.00 96.12 91 SER A O 1
ATOM 774 N N . SER A 1 92 ? 10.384 -7.392 2.684 1.00 94.88 92 SER A N 1
ATOM 775 C CA . SER A 1 92 ? 11.765 -7.284 2.195 1.00 94.88 92 SER A CA 1
ATOM 776 C C . SER A 1 92 ? 12.025 -8.249 1.037 1.00 94.88 92 SER A C 1
ATOM 778 O O . SER A 1 92 ? 12.635 -7.864 0.045 1.00 94.88 92 SER A O 1
ATOM 780 N N . GLN A 1 93 ? 11.493 -9.474 1.124 1.00 94.50 93 GLN A N 1
ATOM 781 C CA . GLN A 1 93 ? 11.641 -10.493 0.083 1.00 94.50 93 GLN A CA 1
ATOM 782 C C . GLN A 1 93 ? 11.013 -10.037 -1.238 1.00 94.50 93 GLN A C 1
ATOM 784 O O . GLN A 1 93 ? 11.643 -10.128 -2.292 1.00 94.50 93 GLN A O 1
ATOM 789 N N . LEU A 1 94 ? 9.781 -9.516 -1.194 1.00 94.00 94 LEU A N 1
ATOM 790 C CA . LEU A 1 94 ? 9.132 -9.005 -2.401 1.00 94.00 94 LEU A CA 1
ATOM 791 C C . LEU A 1 94 ? 9.861 -7.785 -2.953 1.00 94.00 94 LEU A C 1
ATOM 793 O O . LEU A 1 94 ? 10.011 -7.667 -4.165 1.00 94.00 94 LEU A O 1
ATOM 797 N N . TYR A 1 95 ? 10.319 -6.891 -2.079 1.00 93.69 95 TYR A N 1
ATOM 798 C CA . TYR A 1 95 ? 11.073 -5.714 -2.486 1.00 93.69 95 TYR A CA 1
ATOM 799 C C . TYR A 1 95 ? 12.325 -6.100 -3.290 1.00 93.69 95 TYR A C 1
ATOM 801 O O . TYR A 1 95 ? 12.502 -5.623 -4.410 1.00 93.69 95 TYR A O 1
ATOM 809 N N . GLU A 1 96 ? 13.138 -7.026 -2.777 1.00 92.31 96 GLU A N 1
ATOM 810 C CA . GLU A 1 96 ? 14.331 -7.534 -3.468 1.00 92.31 96 GLU A CA 1
ATOM 811 C C . GLU A 1 96 ? 13.988 -8.211 -4.801 1.00 92.31 96 GLU A C 1
ATOM 813 O O . GLU A 1 96 ? 14.596 -7.903 -5.827 1.00 92.31 96 GLU A O 1
ATOM 818 N N . LYS A 1 97 ? 12.954 -9.061 -4.821 1.00 90.56 97 LYS A N 1
ATOM 819 C CA . LYS A 1 97 ? 12.470 -9.726 -6.042 1.00 90.56 97 LYS A CA 1
ATOM 820 C C . LYS A 1 97 ? 12.026 -8.729 -7.115 1.00 90.56 97 LYS A C 1
ATOM 822 O O . LYS A 1 97 ? 12.230 -8.956 -8.303 1.00 90.56 97 LYS A O 1
ATOM 827 N N . MET A 1 98 ? 11.421 -7.612 -6.712 1.00 88.56 98 MET A N 1
ATOM 828 C CA . MET A 1 98 ? 11.012 -6.562 -7.645 1.00 88.56 98 MET A CA 1
ATOM 829 C C . MET A 1 98 ? 12.212 -5.78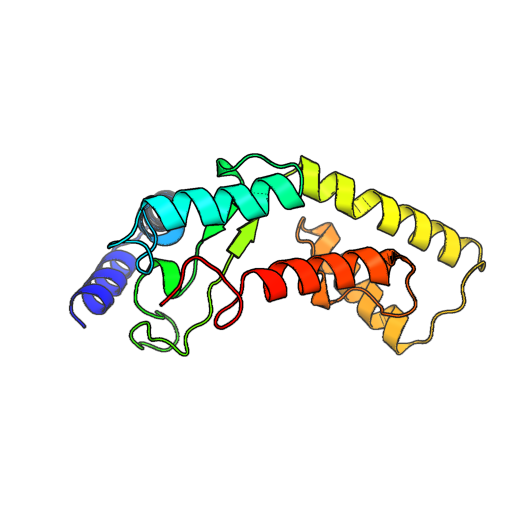7 -8.206 1.00 88.56 98 MET A C 1
ATOM 831 O O . MET A 1 98 ? 12.132 -5.316 -9.341 1.00 88.56 98 MET A O 1
ATOM 835 N N . LEU A 1 99 ? 13.316 -5.672 -7.454 1.00 89.94 99 LEU A N 1
ATOM 836 C CA . LEU A 1 99 ? 14.536 -4.975 -7.881 1.00 89.94 99 LEU A CA 1
ATOM 837 C C . LEU A 1 99 ? 15.331 -5.704 -8.964 1.00 89.94 99 LEU A C 1
ATOM 839 O O . LEU A 1 99 ? 15.963 -5.034 -9.779 1.00 89.94 99 LEU A O 1
ATOM 843 N N . GLU A 1 100 ? 15.300 -7.033 -9.007 1.00 88.81 100 GLU A N 1
ATOM 844 C CA . GLU A 1 100 ? 16.064 -7.832 -9.976 1.00 88.81 100 GLU A CA 1
ATOM 845 C C . GLU A 1 100 ? 15.834 -7.392 -11.443 1.00 88.81 100 GLU A C 1
ATOM 847 O O . GLU A 1 100 ? 16.778 -6.938 -12.093 1.00 88.81 100 GLU A O 1
ATOM 852 N N . PRO A 1 101 ? 14.598 -7.360 -11.970 1.00 85.81 101 PRO A N 1
ATOM 853 C CA . PRO A 1 101 ? 14.368 -6.912 -13.346 1.00 85.81 101 PRO A CA 1
ATOM 854 C C . PRO A 1 101 ? 14.525 -5.392 -13.547 1.00 85.81 101 PRO A C 1
ATOM 856 O O . PRO A 1 101 ? 14.640 -4.924 -14.683 1.00 85.81 101 PRO A O 1
ATOM 859 N N . ILE A 1 102 ? 14.533 -4.595 -12.471 1.00 88.38 102 ILE A N 1
ATOM 860 C CA . ILE A 1 102 ? 14.862 -3.160 -12.533 1.00 88.38 102 ILE A CA 1
ATOM 861 C C . ILE A 1 102 ? 16.366 -2.988 -12.762 1.00 88.38 102 ILE A C 1
ATOM 863 O O . ILE A 1 102 ? 16.774 -2.168 -13.588 1.00 88.38 102 ILE A O 1
ATOM 867 N N . TYR A 1 103 ? 17.184 -3.781 -12.066 1.00 89.50 103 TYR A N 1
ATOM 868 C CA . TYR A 1 103 ? 18.631 -3.806 -12.244 1.00 89.50 103 TYR A CA 1
ATOM 869 C C . TYR A 1 103 ? 19.012 -4.163 -13.685 1.00 89.50 103 TYR A C 1
ATOM 871 O O . TYR A 1 103 ? 19.796 -3.439 -14.306 1.00 89.50 103 TYR A O 1
ATOM 879 N N . ASP A 1 104 ? 18.408 -5.214 -14.242 1.00 87.69 104 ASP A N 1
ATOM 880 C CA . ASP A 1 104 ? 18.681 -5.648 -15.616 1.00 87.69 104 ASP A CA 1
ATOM 881 C C . ASP A 1 104 ? 18.415 -4.532 -16.625 1.00 87.69 104 ASP A C 1
ATOM 883 O O . ASP A 1 104 ? 19.253 -4.215 -17.473 1.00 87.69 104 ASP A O 1
ATOM 887 N N . TYR A 1 105 ? 17.286 -3.843 -16.484 1.00 85.81 105 TYR A N 1
ATOM 888 C CA . TYR A 1 105 ? 16.968 -2.720 -17.355 1.00 85.81 105 TYR A CA 1
ATOM 889 C C . TYR A 1 105 ? 17.903 -1.527 -17.181 1.00 85.81 105 TYR A C 1
ATOM 891 O O . TYR A 1 105 ? 18.280 -0.890 -18.167 1.00 85.81 105 TYR A O 1
ATOM 899 N N . GLN A 1 106 ? 18.305 -1.213 -15.947 1.00 88.81 106 GLN A N 1
ATOM 900 C CA . GLN A 1 106 ? 19.299 -0.170 -15.708 1.00 88.81 106 GLN A CA 1
ATOM 901 C C . GLN A 1 106 ? 20.606 -0.486 -16.449 1.00 88.81 106 GLN A C 1
ATOM 903 O O . GLN A 1 106 ? 21.242 0.414 -17.008 1.00 88.81 106 GLN A O 1
ATOM 908 N N . MET A 1 107 ? 21.005 -1.761 -16.481 1.00 90.44 107 MET A N 1
ATOM 909 C CA . MET A 1 107 ? 22.171 -2.215 -17.236 1.00 90.44 107 MET A CA 1
ATOM 910 C C . MET A 1 107 ? 21.962 -2.115 -18.749 1.00 90.44 107 MET A C 1
ATOM 912 O O . MET A 1 107 ? 22.862 -1.632 -19.439 1.00 90.44 107 MET A O 1
ATOM 916 N N . GLU A 1 108 ? 20.789 -2.482 -19.269 1.00 88.56 108 GLU A N 1
ATOM 917 C CA . GLU A 1 108 ? 20.451 -2.313 -20.690 1.00 88.56 108 GLU A CA 1
ATOM 918 C C . GLU A 1 108 ? 20.530 -0.849 -21.139 1.00 88.56 108 GLU A C 1
ATOM 920 O O . GLU A 1 108 ? 21.131 -0.557 -22.178 1.00 88.56 108 GLU A O 1
ATOM 925 N N . LEU A 1 109 ? 19.975 0.076 -20.346 1.00 86.69 109 LEU A N 1
ATOM 926 C CA . LEU A 1 109 ? 20.058 1.514 -20.611 1.00 86.69 109 LEU A CA 1
ATOM 927 C C . LEU A 1 109 ? 21.509 1.996 -20.618 1.00 86.69 109 LEU A C 1
ATOM 929 O O . LEU A 1 109 ? 21.935 2.675 -21.552 1.00 86.69 109 LEU A O 1
ATOM 933 N N . ARG A 1 110 ? 22.292 1.612 -19.602 1.00 88.88 110 ARG A N 1
ATOM 934 C CA . ARG A 1 110 ? 23.704 2.006 -19.484 1.00 88.88 110 ARG A CA 1
ATOM 935 C C . ARG A 1 110 ? 24.540 1.521 -20.667 1.00 88.88 110 ARG A C 1
ATOM 937 O O . ARG A 1 110 ? 25.460 2.210 -21.093 1.00 88.88 110 ARG A O 1
ATOM 944 N N . GLN A 1 111 ? 24.234 0.335 -21.182 1.00 90.94 111 GLN A N 1
ATOM 945 C CA . GLN A 1 111 ? 24.933 -0.274 -22.314 1.00 90.94 111 GLN A CA 1
ATOM 946 C C . GLN A 1 111 ? 24.379 0.183 -23.673 1.00 90.94 111 GLN A C 1
ATOM 948 O O . GLN A 1 111 ? 24.772 -0.373 -24.696 1.00 90.94 111 GLN A O 1
ATOM 953 N N . ALA A 1 112 ? 23.463 1.161 -23.690 1.00 85.06 112 ALA A N 1
ATOM 954 C CA . ALA A 1 112 ? 22.773 1.647 -24.885 1.00 85.06 112 ALA A CA 1
ATOM 955 C C . ALA A 1 112 ? 22.080 0.532 -25.695 1.00 85.06 112 ALA A C 1
ATOM 957 O O . ALA A 1 112 ? 21.870 0.659 -26.899 1.00 85.06 112 ALA A O 1
ATOM 958 N N . ARG A 1 113 ? 21.693 -0.566 -25.031 1.00 81.12 113 ARG A N 1
ATOM 959 C CA . ARG A 1 113 ? 20.949 -1.683 -25.640 1.00 81.12 113 ARG A CA 1
ATOM 960 C C . ARG A 1 113 ? 19.462 -1.381 -25.783 1.00 81.12 113 ARG A C 1
ATOM 962 O O . ARG A 1 113 ? 18.731 -2.158 -26.390 1.00 81.12 113 ARG A O 1
ATOM 969 N N . LYS A 1 114 ? 19.016 -0.254 -25.228 1.00 79.44 114 LYS A N 1
ATOM 970 C CA . LYS A 1 114 ? 17.624 0.167 -25.224 1.00 79.44 114 LYS A CA 1
ATOM 971 C C . LYS A 1 114 ? 17.507 1.671 -25.415 1.00 79.44 114 LYS A C 1
ATOM 973 O O . LYS A 1 114 ? 18.145 2.445 -24.707 1.00 79.44 114 LYS A O 1
ATOM 978 N N . SER A 1 115 ? 16.674 2.078 -26.368 1.00 79.25 115 SER A N 1
ATOM 979 C CA . SER A 1 115 ? 16.300 3.477 -26.565 1.00 79.25 115 SER A CA 1
ATOM 980 C C . SER A 1 115 ? 15.054 3.800 -25.749 1.00 79.25 115 SER A C 1
ATOM 982 O O . SER A 1 115 ? 14.048 3.098 -25.861 1.00 79.25 115 SER A O 1
ATOM 984 N N . ILE A 1 116 ? 15.106 4.882 -24.981 1.00 84.31 116 ILE A N 1
ATOM 985 C CA . ILE A 1 116 ? 13.994 5.385 -24.175 1.00 84.31 116 ILE A CA 1
ATOM 986 C C . ILE A 1 116 ? 13.693 6.826 -24.586 1.00 84.31 116 ILE A C 1
ATOM 988 O O . ILE A 1 116 ? 14.609 7.593 -24.886 1.00 84.31 116 ILE A O 1
ATOM 992 N N . ASN A 1 117 ? 12.416 7.201 -24.633 1.00 88.50 117 ASN A N 1
ATOM 993 C CA . 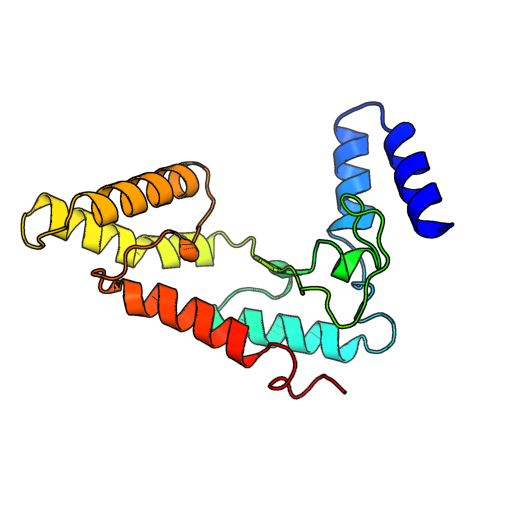ASN A 1 117 ? 12.054 8.599 -24.862 1.00 88.50 117 ASN A CA 1
ATOM 994 C C . ASN A 1 117 ? 12.151 9.414 -23.558 1.00 88.50 117 ASN A C 1
ATOM 996 O O . ASN A 1 117 ? 12.161 8.857 -22.462 1.00 88.50 117 ASN A O 1
ATOM 1000 N N . VAL A 1 118 ? 12.186 10.744 -23.680 1.00 88.62 118 VAL A N 1
ATOM 1001 C CA . VAL A 1 118 ? 12.356 11.663 -22.538 1.00 88.62 118 VAL A CA 1
ATOM 1002 C C . VAL A 1 118 ? 11.290 11.448 -21.459 1.00 88.62 118 VAL A C 1
ATOM 1004 O O . VAL A 1 118 ? 11.619 11.348 -20.283 1.00 88.62 118 VAL A O 1
ATOM 1007 N N . ARG A 1 119 ? 10.024 11.282 -21.853 1.00 89.06 119 ARG A N 1
ATOM 1008 C CA . ARG A 1 119 ? 8.913 11.085 -20.912 1.00 89.06 119 ARG A CA 1
ATOM 1009 C C . ARG A 1 119 ? 9.036 9.773 -20.136 1.00 89.06 119 ARG A C 1
ATOM 1011 O O . ARG A 1 119 ? 8.728 9.719 -18.950 1.00 89.06 119 ARG A O 1
ATOM 1018 N N . GLU A 1 120 ? 9.450 8.700 -20.798 1.00 86.50 120 GLU A N 1
ATOM 1019 C CA . GLU A 1 120 ? 9.679 7.412 -20.140 1.00 86.50 120 GLU A CA 1
ATOM 1020 C C . GLU A 1 120 ? 10.888 7.463 -19.201 1.00 86.50 120 GLU A C 1
ATOM 1022 O O . GLU A 1 120 ? 10.855 6.842 -18.140 1.00 86.50 120 GLU A O 1
ATOM 1027 N N . LEU A 1 121 ? 11.918 8.241 -19.546 1.00 87.62 121 LEU A N 1
ATOM 1028 C CA . LEU A 1 121 ? 13.068 8.473 -18.675 1.00 87.62 121 LEU A CA 1
ATOM 1029 C C . LEU A 1 121 ? 12.676 9.247 -17.410 1.00 87.62 121 LEU A C 1
ATOM 1031 O O . LEU A 1 121 ? 13.063 8.853 -16.315 1.00 87.62 121 LEU A O 1
ATOM 1035 N N . GLU A 1 122 ? 11.846 10.283 -17.536 1.00 90.50 122 GLU A N 1
ATOM 1036 C CA . GLU A 1 122 ? 11.297 11.025 -16.391 1.00 90.50 122 GLU A CA 1
ATOM 1037 C C . GLU A 1 122 ? 10.452 10.129 -15.473 1.00 90.50 122 GLU A C 1
ATOM 1039 O O . GLU A 1 122 ? 10.598 10.166 -14.250 1.00 90.50 122 GLU A O 1
ATOM 1044 N N . GLN A 1 123 ? 9.592 9.281 -16.051 1.00 88.81 123 GLN A N 1
ATOM 1045 C CA . GLN A 1 123 ? 8.804 8.309 -15.284 1.00 88.81 123 GLN A CA 1
ATOM 1046 C C . GLN A 1 123 ? 9.699 7.332 -14.526 1.00 88.81 123 GLN A C 1
ATOM 1048 O O . GLN A 1 123 ? 9.466 7.067 -13.346 1.00 88.81 123 GLN A O 1
ATOM 1053 N N . TYR A 1 124 ? 10.742 6.838 -15.191 1.00 89.06 124 TYR A N 1
ATOM 1054 C CA . TYR A 1 124 ? 11.697 5.925 -14.592 1.00 89.06 124 TYR A CA 1
ATOM 1055 C C . TYR A 1 124 ? 12.500 6.576 -13.461 1.00 89.06 124 TYR A C 1
ATOM 1057 O O . TYR A 1 124 ? 12.632 5.979 -12.398 1.00 89.06 124 TYR A O 1
ATOM 1065 N N . HIS A 1 125 ? 12.970 7.813 -13.630 1.00 91.50 125 HIS A N 1
ATOM 1066 C CA . HIS A 1 125 ? 13.641 8.545 -12.553 1.00 91.50 125 HIS A CA 1
ATOM 1067 C C . HIS A 1 125 ? 12.720 8.751 -11.350 1.00 91.50 125 HIS A C 1
ATOM 1069 O O . HIS A 1 125 ? 13.115 8.439 -10.231 1.00 91.50 125 HIS A O 1
ATOM 1075 N N . SER A 1 126 ? 11.467 9.163 -11.577 1.00 92.88 126 SER A N 1
ATOM 1076 C CA . SER A 1 126 ? 10.495 9.278 -10.486 1.00 92.88 126 SER A CA 1
ATOM 1077 C C . SER A 1 126 ? 10.283 7.934 -9.787 1.00 92.88 126 SER A C 1
ATOM 1079 O O . SER A 1 126 ? 10.204 7.884 -8.567 1.00 92.88 126 SER A O 1
ATOM 1081 N N . PHE A 1 127 ? 10.216 6.829 -10.531 1.00 91.75 127 PHE A N 1
ATOM 1082 C CA . PHE A 1 127 ? 10.142 5.492 -9.945 1.00 91.75 127 PHE A CA 1
ATOM 1083 C C . PHE A 1 127 ? 11.369 5.161 -9.070 1.00 91.75 127 PHE A C 1
ATOM 1085 O O . PHE A 1 127 ? 11.210 4.638 -7.963 1.00 91.75 127 PHE A O 1
ATOM 1092 N N . LEU A 1 128 ? 12.580 5.485 -9.534 1.00 92.31 128 LEU A N 1
ATOM 1093 C CA . LEU A 1 128 ? 13.818 5.251 -8.788 1.00 92.31 128 LEU A CA 1
ATOM 1094 C C . LEU A 1 128 ? 13.899 6.084 -7.503 1.00 92.31 128 LEU A C 1
ATOM 1096 O O . LEU A 1 128 ? 14.402 5.577 -6.506 1.00 92.31 128 LEU A O 1
ATOM 1100 N N . GLU A 1 129 ? 13.370 7.309 -7.485 1.00 95.12 129 GLU A N 1
ATOM 1101 C CA . GLU A 1 129 ? 13.303 8.141 -6.271 1.00 95.12 129 GLU A CA 1
ATOM 1102 C C . GLU A 1 129 ? 12.484 7.471 -5.159 1.00 95.12 129 GLU A C 1
ATOM 1104 O O . GLU A 1 129 ? 12.933 7.404 -4.016 1.00 95.12 129 GLU A O 1
ATOM 1109 N N . TYR A 1 130 ? 11.312 6.914 -5.490 1.00 94.94 130 TYR A N 1
ATOM 1110 C CA . TYR A 1 130 ? 10.514 6.146 -4.524 1.00 94.94 130 TYR A CA 1
ATOM 1111 C C . TYR A 1 130 ? 11.216 4.854 -4.110 1.00 94.94 130 TYR A C 1
ATOM 1113 O O . TYR A 1 130 ? 11.223 4.489 -2.935 1.00 94.94 130 TYR A O 1
ATOM 1121 N N . THR A 1 131 ? 11.848 4.181 -5.068 1.00 92.88 131 THR A N 1
ATOM 1122 C CA . THR A 1 131 ? 12.588 2.949 -4.795 1.00 92.88 131 THR A CA 1
ATOM 1123 C C . THR A 1 131 ? 13.742 3.218 -3.827 1.00 92.88 131 THR A C 1
ATOM 1125 O O . THR A 1 131 ? 13.920 2.482 -2.868 1.00 92.88 131 THR A O 1
ATOM 1128 N N . ALA A 1 132 ? 14.474 4.323 -3.983 1.00 93.31 132 ALA A N 1
ATOM 1129 C CA . ALA A 1 132 ? 15.579 4.686 -3.096 1.00 93.31 132 ALA A CA 1
ATOM 1130 C C . ALA A 1 132 ? 15.161 4.861 -1.623 1.00 93.31 132 ALA A C 1
ATOM 1132 O O . ALA A 1 132 ? 15.986 4.660 -0.734 1.00 93.31 132 ALA A O 1
ATOM 1133 N N . ILE A 1 133 ? 13.891 5.187 -1.357 1.00 94.62 133 ILE A N 1
ATOM 1134 C CA . ILE A 1 133 ? 13.329 5.285 0.001 1.00 94.62 133 ILE A CA 1
ATOM 1135 C C . ILE A 1 133 ? 12.588 4.011 0.447 1.00 94.62 133 ILE A C 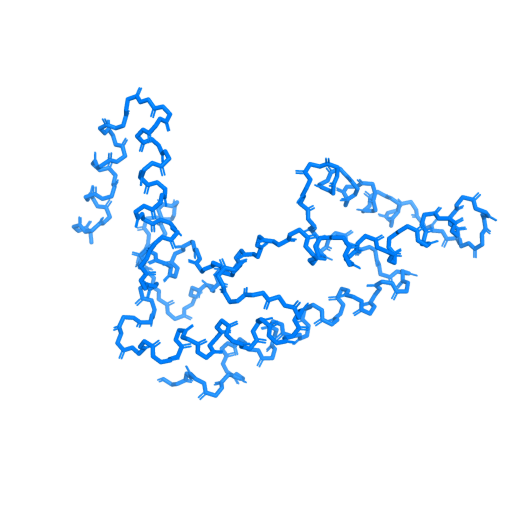1
ATOM 1137 O O . ILE A 1 133 ? 11.889 4.029 1.457 1.00 94.62 133 ILE A O 1
ATOM 1141 N N . GLY A 1 134 ? 12.723 2.906 -0.293 1.00 93.00 134 GLY A N 1
ATOM 1142 C CA . GLY A 1 134 ? 12.120 1.612 0.037 1.00 93.00 134 GLY A CA 1
ATOM 1143 C C . GLY A 1 134 ? 10.676 1.432 -0.437 1.00 93.00 134 GLY A C 1
ATOM 1144 O O . GLY A 1 134 ? 10.014 0.486 -0.016 1.00 93.00 134 GLY A O 1
ATOM 1145 N N . TRP A 1 135 ? 10.167 2.304 -1.315 1.00 94.56 135 TRP A N 1
ATOM 1146 C CA . TRP A 1 135 ? 8.801 2.214 -1.832 1.00 94.56 135 TRP A CA 1
ATOM 1147 C C . TRP A 1 135 ? 8.774 1.853 -3.319 1.00 94.56 135 TRP A C 1
ATOM 1149 O O . TRP A 1 135 ? 9.126 2.645 -4.190 1.00 94.56 135 TRP A O 1
ATOM 1159 N N . ILE A 1 136 ? 8.263 0.666 -3.641 1.00 91.62 136 ILE A N 1
ATOM 1160 C CA . ILE A 1 136 ? 7.968 0.291 -5.026 1.00 91.62 136 ILE A CA 1
ATOM 1161 C C . ILE A 1 136 ? 6.640 0.921 -5.464 1.00 91.62 136 ILE A C 1
ATOM 1163 O O . ILE A 1 136 ? 5.594 0.678 -4.863 1.00 91.62 136 ILE A O 1
ATOM 1167 N N . ARG A 1 137 ? 6.678 1.708 -6.547 1.00 90.19 137 ARG A N 1
ATOM 1168 C CA . ARG A 1 137 ? 5.512 2.345 -7.188 1.00 90.19 137 ARG A CA 1
ATOM 1169 C C . ARG A 1 137 ? 5.264 1.765 -8.589 1.00 90.19 137 ARG A C 1
ATOM 1171 O O . ARG A 1 137 ? 5.724 2.348 -9.575 1.00 90.19 137 ARG A O 1
ATOM 1178 N N . PRO A 1 138 ? 4.545 0.630 -8.725 1.00 86.00 138 PRO A N 1
ATOM 1179 C CA . PRO A 1 138 ? 4.363 -0.039 -10.016 1.00 86.00 138 PRO A CA 1
ATOM 1180 C C . PRO A 1 138 ? 3.675 0.828 -11.079 1.00 86.00 138 PRO A C 1
ATOM 1182 O O . PRO A 1 138 ? 3.905 0.667 -12.278 1.00 86.00 138 PRO A O 1
ATOM 1185 N N . ASP A 1 139 ? 2.857 1.796 -10.663 1.00 86.31 139 ASP A N 1
ATOM 1186 C CA . ASP A 1 139 ? 2.213 2.775 -11.541 1.00 86.31 139 ASP A CA 1
ATOM 1187 C C . ASP A 1 139 ? 3.221 3.649 -12.306 1.00 86.31 139 ASP A C 1
ATOM 1189 O O . ASP A 1 139 ? 2.961 4.010 -13.460 1.00 86.31 139 ASP A O 1
ATOM 1193 N N . LYS A 1 140 ? 4.389 3.919 -11.709 1.00 87.00 140 LYS A N 1
ATOM 1194 C CA . LYS A 1 140 ? 5.456 4.760 -12.275 1.00 87.00 140 LYS A CA 1
ATOM 1195 C C . LYS A 1 140 ? 6.429 4.005 -13.181 1.00 87.00 140 LYS A C 1
ATOM 1197 O O . LYS A 1 140 ? 7.234 4.640 -13.854 1.00 87.00 140 LYS A O 1
ATOM 1202 N N . LEU A 1 141 ? 6.325 2.678 -13.265 1.00 83.19 141 LEU A N 1
ATOM 1203 C CA . LEU A 1 141 ? 7.150 1.882 -14.176 1.00 83.19 141 LEU A CA 1
ATOM 1204 C C . LEU A 1 141 ? 6.843 2.244 -15.647 1.00 83.19 141 LEU A C 1
ATOM 1206 O O . LEU A 1 141 ? 5.658 2.277 -16.021 1.00 83.19 141 LEU A O 1
ATOM 1210 N N . PRO A 1 142 ? 7.861 2.506 -16.493 1.00 75.12 142 PRO A N 1
ATOM 1211 C CA . PRO A 1 142 ? 7.663 2.794 -17.916 1.00 75.12 142 PRO A CA 1
ATOM 1212 C C . PRO A 1 142 ? 7.017 1.627 -18.674 1.00 75.12 142 PRO A C 1
ATOM 1214 O O . PRO A 1 142 ? 7.117 0.470 -18.267 1.00 75.12 142 PRO A O 1
ATOM 1217 N N . LYS A 1 143 ? 6.362 1.917 -19.807 1.00 72.94 143 LYS A N 1
ATOM 1218 C CA . LYS A 1 143 ? 5.673 0.894 -20.618 1.00 72.94 143 LYS A CA 1
ATOM 1219 C C . LYS A 1 143 ? 6.605 0.150 -21.577 1.00 72.94 143 LYS A C 1
ATOM 1221 O O . LYS A 1 143 ? 6.391 -1.034 -21.797 1.00 72.94 143 LYS A O 1
ATOM 1226 N N . SER A 1 144 ? 7.626 0.813 -22.129 1.00 66.44 144 SER A N 1
ATOM 1227 C CA . SER A 1 144 ? 8.629 0.201 -23.026 1.00 66.44 144 SER A CA 1
ATOM 1228 C C . SER A 1 144 ? 9.552 -0.820 -22.344 1.00 66.44 144 SER A C 1
ATOM 1230 O O . SER A 1 144 ? 10.381 -1.483 -22.972 1.00 66.44 144 SER A O 1
ATOM 1232 N N . PHE A 1 145 ? 9.426 -0.967 -21.034 1.00 64.06 145 PHE A N 1
ATOM 1233 C CA . PHE A 1 145 ? 10.154 -1.914 -20.210 1.00 64.06 145 PHE A CA 1
ATOM 1234 C C . PHE A 1 145 ? 9.670 -3.360 -20.440 1.00 64.06 145 PHE A C 1
ATOM 1236 O O . PHE A 1 145 ? 8.472 -3.597 -20.547 1.00 64.06 145 PHE A O 1
ATOM 1243 N N . GLY A 1 146 ? 10.568 -4.355 -20.398 1.00 57.47 146 GLY A N 1
ATOM 1244 C CA . GLY A 1 146 ? 10.167 -5.768 -20.216 1.00 57.47 146 GLY A CA 1
ATOM 1245 C C . GLY A 1 146 ? 9.492 -6.016 -18.853 1.00 57.47 146 GLY A C 1
ATOM 1246 O O . GLY A 1 146 ? 8.693 -6.931 -18.693 1.00 57.47 146 GLY A O 1
ATOM 1247 N N . VAL A 1 147 ? 9.703 -5.092 -17.907 1.00 60.75 147 VAL A N 1
ATOM 1248 C CA . VAL A 1 147 ? 8.949 -4.896 -16.652 1.00 60.75 147 VAL A CA 1
ATOM 1249 C C . VAL A 1 147 ? 7.505 -4.449 -16.894 1.00 60.75 147 VAL A C 1
ATOM 1251 O O . VAL A 1 147 ? 6.706 -4.426 -15.964 1.00 60.75 147 VAL A O 1
ATOM 1254 N N . GLY A 1 148 ? 7.106 -4.196 -18.143 1.00 58.91 148 GLY A N 1
ATOM 1255 C CA . GLY A 1 148 ? 5.703 -4.192 -18.533 1.00 58.91 148 GLY A CA 1
ATOM 1256 C C . GLY A 1 148 ? 4.993 -5.452 -18.041 1.00 58.91 148 GLY A C 1
ATOM 1257 O O . GLY A 1 148 ? 3.881 -5.334 -17.555 1.00 58.91 148 GLY A O 1
ATOM 1258 N N . ILE A 1 149 ? 5.661 -6.615 -18.023 1.00 62.59 149 ILE A N 1
ATOM 1259 C CA . ILE A 1 149 ? 5.113 -7.851 -17.442 1.00 62.59 149 ILE A CA 1
ATOM 1260 C C . ILE A 1 149 ? 4.907 -7.719 -15.929 1.00 62.59 149 ILE A C 1
ATOM 1262 O O . ILE A 1 149 ? 3.851 -8.102 -15.441 1.00 62.59 149 ILE A O 1
ATOM 1266 N N . LEU A 1 150 ? 5.845 -7.142 -15.171 1.00 75.50 150 LEU A N 1
ATOM 1267 C CA . LEU A 1 150 ? 5.656 -6.913 -13.730 1.00 75.50 150 LEU A CA 1
ATOM 1268 C C . LEU A 1 150 ? 4.539 -5.908 -13.450 1.00 75.50 150 LEU A C 1
ATOM 1270 O O . LEU A 1 150 ? 3.675 -6.157 -12.620 1.00 75.50 150 LEU A O 1
ATOM 1274 N N . LYS A 1 151 ? 4.533 -4.778 -14.163 1.00 81.94 151 LYS A N 1
ATOM 1275 C CA . LYS A 1 151 ? 3.484 -3.767 -14.038 1.00 81.94 151 LYS A CA 1
ATOM 1276 C C . LYS A 1 151 ? 2.123 -4.371 -14.375 1.00 81.94 151 LYS A C 1
ATOM 1278 O O . LYS A 1 151 ? 1.172 -4.227 -13.615 1.00 81.94 151 LYS A O 1
ATOM 1283 N N . GLN A 1 152 ? 2.038 -5.049 -15.512 1.00 83.62 152 GLN A N 1
ATOM 1284 C CA . GLN A 1 152 ? 0.814 -5.652 -16.015 1.00 83.62 152 GLN A CA 1
ATOM 1285 C C . GLN A 1 152 ? 0.338 -6.770 -15.088 1.00 83.62 152 GLN A C 1
ATOM 1287 O O . GLN A 1 152 ? -0.804 -6.715 -14.659 1.00 83.62 152 GLN A O 1
ATOM 1292 N N . SER A 1 153 ? 1.208 -7.702 -14.688 1.00 85.69 153 SER A N 1
ATOM 1293 C CA . SER A 1 153 ? 0.865 -8.773 -13.739 1.00 85.69 153 SER A CA 1
ATOM 1294 C C . SER A 1 153 ? 0.414 -8.233 -12.385 1.00 85.69 153 SER A C 1
ATOM 1296 O O . SER A 1 153 ? -0.569 -8.729 -11.844 1.00 85.69 153 SER A O 1
ATOM 1298 N N . TRP A 1 154 ? 1.056 -7.177 -11.872 1.00 89.31 154 TRP A N 1
ATOM 1299 C CA . TRP A 1 154 ? 0.621 -6.492 -10.656 1.00 89.31 154 TRP A CA 1
ATOM 1300 C C . TRP A 1 154 ? -0.813 -5.974 -10.793 1.00 89.31 154 TRP A C 1
ATOM 1302 O O . TRP A 1 154 ? -1.687 -6.316 -9.998 1.00 89.31 154 TRP A O 1
ATOM 1312 N N . PHE A 1 155 ? -1.080 -5.161 -11.820 1.00 88.44 155 PHE A N 1
ATOM 1313 C CA . PHE A 1 155 ? -2.407 -4.576 -12.009 1.00 88.44 155 PHE A CA 1
ATOM 1314 C C . PHE A 1 155 ? -3.463 -5.613 -12.396 1.00 88.44 155 PHE A C 1
ATOM 1316 O O . PHE A 1 155 ? -4.609 -5.473 -11.982 1.00 88.44 155 PHE A O 1
ATOM 1323 N N . ASP A 1 156 ? -3.114 -6.639 -13.165 1.00 89.94 156 ASP A N 1
ATOM 1324 C CA . ASP A 1 156 ? -4.038 -7.702 -13.560 1.00 89.94 156 ASP A CA 1
ATOM 1325 C C . ASP A 1 156 ? -4.429 -8.567 -12.375 1.00 89.94 156 ASP A C 1
ATOM 1327 O O . ASP A 1 156 ? -5.609 -8.878 -12.220 1.00 89.94 156 ASP A O 1
ATOM 1331 N N . PHE A 1 157 ? -3.480 -8.872 -11.491 1.00 92.06 157 PHE A N 1
ATOM 1332 C CA . PHE A 1 157 ? -3.783 -9.557 -10.247 1.00 92.06 157 PHE A CA 1
ATOM 1333 C C . PHE A 1 157 ? -4.767 -8.749 -9.392 1.00 92.06 157 PHE A C 1
ATOM 1335 O O . PHE A 1 157 ? -5.834 -9.260 -9.056 1.00 92.06 157 PHE A O 1
ATOM 1342 N N . PHE A 1 158 ? -4.483 -7.475 -9.101 1.00 90.38 158 PHE A N 1
ATOM 1343 C CA . PHE A 1 158 ? -5.388 -6.675 -8.266 1.00 90.38 158 PHE A CA 1
ATOM 1344 C C . PHE A 1 158 ? -6.756 -6.429 -8.927 1.00 90.38 158 PHE A C 1
ATOM 1346 O O . PHE A 1 158 ? -7.774 -6.426 -8.241 1.00 90.38 158 PHE A O 1
ATOM 1353 N N . LYS A 1 159 ? -6.820 -6.332 -10.262 1.00 88.31 159 LYS A N 1
ATOM 1354 C CA . LYS A 1 159 ? -8.096 -6.313 -11.006 1.00 88.31 159 LYS A CA 1
ATOM 1355 C C . LYS A 1 159 ? -8.843 -7.648 -10.964 1.00 88.31 159 LYS A C 1
ATOM 1357 O O . LYS A 1 159 ? -10.062 -7.665 -11.103 1.00 88.31 159 LYS A O 1
ATOM 1362 N N . SER A 1 160 ? -8.140 -8.773 -10.837 1.00 87.56 160 SER A N 1
ATOM 1363 C CA . SER A 1 160 ? -8.767 -10.101 -10.737 1.00 87.56 160 SER A CA 1
ATOM 1364 C C . SER A 1 160 ? -9.444 -10.336 -9.385 1.00 87.56 160 SER A C 1
ATOM 1366 O O . SER A 1 160 ? -10.264 -11.240 -9.256 1.00 87.56 160 SER A O 1
ATOM 1368 N N . ILE A 1 161 ? -9.108 -9.526 -8.377 1.00 84.75 161 ILE A N 1
ATOM 1369 C CA . ILE A 1 161 ? -9.646 -9.641 -7.018 1.00 84.75 161 ILE A CA 1
ATOM 1370 C C . ILE A 1 161 ? -10.527 -8.440 -6.626 1.00 84.75 161 ILE A C 1
ATOM 1372 O O . ILE A 1 161 ? -10.965 -8.366 -5.482 1.00 84.75 161 ILE A O 1
ATOM 1376 N N . SER A 1 162 ? -10.796 -7.510 -7.554 1.00 74.88 162 SER A N 1
ATOM 1377 C CA . SER A 1 162 ? -11.637 -6.322 -7.338 1.00 74.88 162 SER A CA 1
ATOM 1378 C C . SER A 1 162 ? -13.137 -6.589 -7.555 1.00 74.88 162 SER A C 1
ATOM 1380 O O . SER A 1 162 ? -13.519 -7.569 -8.202 1.00 74.88 162 SER A O 1
ATOM 1382 N N . TYR A 1 163 ? -13.983 -5.685 -7.043 1.00 57.59 163 TYR A N 1
ATOM 1383 C CA . TYR A 1 163 ? -15.454 -5.734 -7.098 1.00 57.59 163 TYR A CA 1
ATOM 1384 C C . TYR A 1 163 ? -16.005 -6.062 -8.503 1.00 57.59 163 TYR A C 1
ATOM 1386 O O . TYR A 1 163 ? -15.485 -5.596 -9.520 1.00 57.59 163 TYR A O 1
ATOM 1394 N N . GLY A 1 164 ? -17.034 -6.917 -8.561 1.00 58.62 164 GLY A N 1
ATOM 1395 C CA . GLY A 1 164 ? -17.629 -7.438 -9.802 1.00 58.62 164 GLY A CA 1
ATOM 1396 C C . GLY A 1 164 ? -16.862 -8.587 -10.477 1.00 58.62 164 GLY A C 1
ATOM 1397 O O . GLY A 1 164 ? -17.294 -9.075 -11.522 1.00 58.62 164 GLY A O 1
ATOM 1398 N N . ARG A 1 165 ? -15.720 -9.017 -9.912 1.00 52.16 165 ARG A N 1
ATOM 1399 C CA . ARG A 1 165 ? -14.910 -10.163 -10.385 1.00 52.16 165 ARG A CA 1
ATOM 1400 C C . ARG A 1 165 ? -14.334 -11.036 -9.263 1.00 52.16 165 ARG A C 1
ATOM 1402 O O . ARG A 1 165 ? -13.603 -11.979 -9.551 1.00 52.16 165 ARG A O 1
ATOM 1409 N N . SER A 1 166 ? -14.644 -10.729 -8.004 1.00 45.94 166 SER A N 1
ATOM 1410 C CA . SER A 1 166 ? -14.179 -11.481 -6.837 1.00 45.94 166 SER A CA 1
ATOM 1411 C C . SER A 1 166 ? -15.272 -12.427 -6.341 1.00 45.94 166 SER A C 1
ATOM 1413 O O . SER A 1 166 ? -16.412 -12.012 -6.174 1.00 45.94 166 SER A O 1
ATOM 1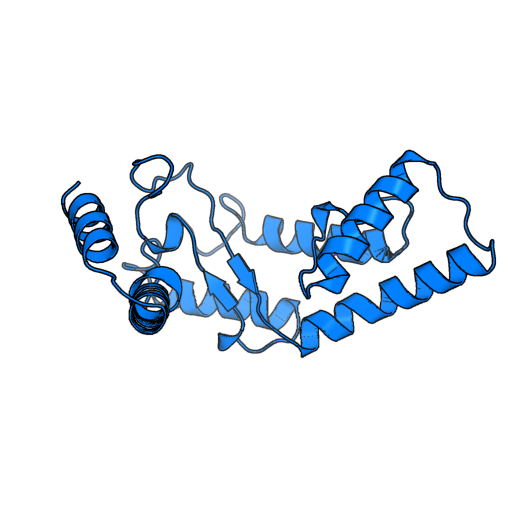415 N N . GLU A 1 167 ? -14.920 -13.688 -6.088 1.00 42.66 167 GLU A N 1
ATOM 1416 C CA . GLU A 1 167 ? -15.833 -14.736 -5.591 1.00 42.66 167 GLU A CA 1
ATOM 1417 C C . GLU A 1 167 ? -16.292 -14.518 -4.133 1.00 42.66 167 GLU A C 1
ATOM 1419 O O . GLU A 1 167 ? -17.174 -15.222 -3.657 1.00 42.66 167 GLU A O 1
ATOM 1424 N N . VAL A 1 168 ? -15.710 -13.535 -3.439 1.00 41.75 168 VAL A N 1
ATOM 1425 C CA . VAL A 1 168 ? -15.940 -13.205 -2.018 1.00 41.75 168 VAL A CA 1
ATOM 1426 C C . VAL A 1 168 ? -16.743 -11.907 -1.840 1.00 41.75 168 VAL A C 1
ATOM 1428 O O . VAL A 1 168 ? -16.488 -11.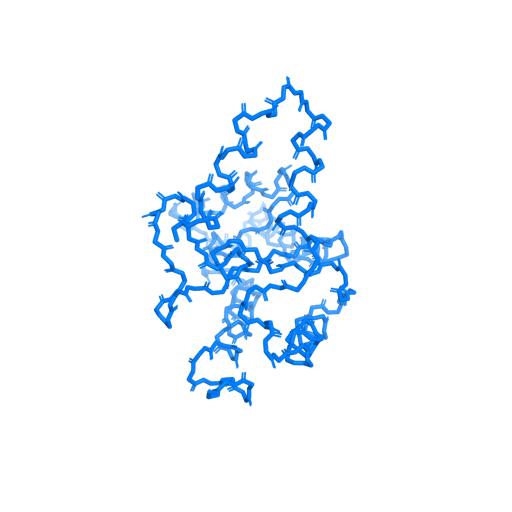126 -0.934 1.00 41.75 168 VAL A O 1
ATOM 1431 N N . GLY A 1 169 ? -17.667 -11.607 -2.756 1.00 35.19 169 GLY A N 1
ATOM 1432 C CA . GLY A 1 169 ? -18.492 -10.403 -2.645 1.00 35.19 169 GLY A CA 1
ATOM 1433 C C . GLY A 1 169 ? -19.778 -10.462 -3.458 1.00 35.19 169 GLY A C 1
ATOM 1434 O O . GLY A 1 169 ? -19.757 -10.192 -4.658 1.00 35.19 169 GLY A O 1
ATOM 1435 N N . ASN A 1 170 ? -20.872 -10.782 -2.762 1.00 37.59 170 ASN A N 1
ATOM 1436 C CA . ASN A 1 170 ? -22.150 -10.075 -2.862 1.00 37.59 170 ASN A CA 1
ATOM 1437 C C . ASN A 1 170 ? -22.437 -9.479 -1.488 1.00 37.59 170 ASN A C 1
ATOM 1439 O O . ASN A 1 170 ? -22.352 -10.263 -0.515 1.00 37.59 170 ASN A O 1
#

Secondary structure (DSSP, 8-state):
-HHHHHHHHHHHT--SHHHHHHHHIIIIISS--GGGSS-HHHHHHHHHHHHHHHT--GGGEEEEHHHHHSEETTTTEE--TT---EEEE--HHHHHHHHHHHHHHHHHHHTT-S---HHHHHHHHHHHHHHHTT---GGGS-SSSTTHHHHHHHHHHHHHSSTTS-TT--

Radius of gyration: 19.1 Å; chains: 1; bounding box: 47×32×49 Å

pLDDT: mean 87.39, std 11.73, range [35.19, 96.56]

Organism: NCBI:txid423474

Foldseek 3Di:
DVLLVVLVVQVVPDDDDVSVVVNCCVQFFDDDFPQCPVPVVCVVVVLVLVCVLQVHDSSQKGWGAQRRSQHHNVVRGGDDPPDDTDMDGHDPVSLVVLCPLVVVVVVCVVVVVDDDDPVQVVLNVVQVVCNVVVDHDLVSHGCSGPCVCVSVSVVVSVVCCDPPNHPPDD